Protein AF-A0A1F8QQQ7-F1 (afdb_monomer_lite)

Structure (mmCIF, N/CA/C/O backbone):
data_AF-A0A1F8QQQ7-F1
#
_entry.id   AF-A0A1F8QQQ7-F1
#
loop_
_atom_site.group_PDB
_atom_site.id
_atom_site.type_symbol
_atom_site.label_atom_id
_atom_site.label_alt_id
_atom_site.label_comp_id
_atom_site.label_asym_id
_atom_site.label_entity_id
_atom_site.label_seq_id
_atom_site.pdbx_PDB_ins_code
_atom_site.Cartn_x
_atom_site.Cartn_y
_atom_site.Cartn_z
_atom_site.occupancy
_atom_site.B_iso_or_equiv
_atom_site.auth_seq_id
_atom_site.auth_comp_id
_atom_site.auth_asym_id
_atom_site.auth_atom_id
_atom_site.pdbx_PDB_model_num
ATOM 1 N N . MET A 1 1 ? -22.282 1.965 -15.647 1.00 41.78 1 MET A N 1
ATOM 2 C CA . MET A 1 1 ? -21.011 2.113 -16.386 1.00 41.78 1 MET A CA 1
ATOM 3 C C . MET A 1 1 ? -19.904 2.338 -15.371 1.00 41.78 1 MET A C 1
ATOM 5 O O . MET A 1 1 ? -19.918 3.376 -14.727 1.00 41.78 1 MET A O 1
ATOM 9 N N . ALA A 1 2 ? -19.009 1.372 -15.161 1.00 61.03 2 ALA A N 1
ATOM 10 C CA . ALA A 1 2 ? -17.842 1.599 -14.312 1.00 61.03 2 ALA A CA 1
ATOM 11 C C . ALA A 1 2 ? -16.816 2.382 -15.133 1.00 61.03 2 ALA A C 1
ATOM 13 O O . ALA A 1 2 ? -16.313 1.880 -16.139 1.00 61.03 2 ALA A O 1
ATOM 14 N N . VAL A 1 3 ? -16.566 3.631 -14.752 1.00 64.44 3 VAL A N 1
ATOM 15 C CA . VAL A 1 3 ? -15.465 4.407 -15.319 1.00 64.44 3 VAL A CA 1
ATOM 16 C C . VAL A 1 3 ? -14.183 3.737 -14.831 1.00 64.44 3 VAL A C 1
ATOM 18 O O . VAL A 1 3 ? -13.880 3.781 -13.643 1.00 64.44 3 VAL A O 1
ATOM 21 N N . ARG A 1 4 ? -13.477 3.037 -15.723 1.00 59.06 4 ARG A N 1
ATOM 22 C CA . ARG A 1 4 ? -12.160 2.472 -15.416 1.00 59.06 4 ARG A CA 1
ATOM 23 C C . ARG A 1 4 ? -11.123 3.560 -15.594 1.00 59.06 4 ARG A C 1
ATOM 25 O O . ARG A 1 4 ? -10.838 3.979 -16.715 1.00 59.06 4 ARG A O 1
ATOM 32 N N . PHE A 1 5 ? -10.575 4.020 -14.483 1.00 72.50 5 PHE A N 1
ATOM 33 C CA . PHE A 1 5 ? -9.403 4.873 -14.500 1.00 72.50 5 PHE A CA 1
ATOM 34 C C . PHE A 1 5 ? -8.169 3.973 -14.533 1.00 72.50 5 PHE A C 1
ATOM 36 O O . PHE A 1 5 ? -7.991 3.126 -13.661 1.00 72.50 5 PHE A O 1
ATOM 43 N N . VAL A 1 6 ? -7.314 4.164 -15.540 1.00 77.12 6 VAL A N 1
ATOM 44 C CA . VAL A 1 6 ? -6.085 3.372 -15.745 1.00 77.12 6 VAL A CA 1
ATOM 45 C C . VAL A 1 6 ? -5.197 3.374 -14.494 1.00 77.12 6 VAL A C 1
ATOM 47 O O . VAL A 1 6 ? -4.582 2.362 -14.174 1.00 77.12 6 VAL A O 1
ATOM 50 N N . LEU A 1 7 ? -5.179 4.491 -13.759 1.00 79.94 7 LEU A N 1
ATOM 51 C CA . LEU A 1 7 ? -4.437 4.633 -12.508 1.00 79.94 7 LEU A CA 1
ATOM 52 C C . LEU A 1 7 ? -5.028 3.785 -11.376 1.00 79.94 7 LEU A C 1
ATOM 54 O O . LEU A 1 7 ? -4.278 3.117 -10.677 1.00 79.94 7 LEU A O 1
ATOM 58 N N . SER A 1 8 ? -6.354 3.741 -11.227 1.00 82.50 8 SER A N 1
ATOM 59 C CA . SER A 1 8 ? -7.001 2.914 -10.201 1.00 82.50 8 SER A CA 1
ATOM 60 C C . SER A 1 8 ? -6.766 1.423 -10.448 1.00 82.50 8 SER A C 1
ATOM 62 O O . SER A 1 8 ? -6.397 0.707 -9.522 1.00 82.50 8 SER A O 1
ATOM 64 N N . ASP A 1 9 ? -6.878 0.970 -11.703 1.00 85.75 9 ASP A N 1
ATOM 65 C CA . ASP A 1 9 ? -6.560 -0.416 -12.080 1.00 85.75 9 ASP A CA 1
ATOM 66 C C . ASP A 1 9 ? -5.075 -0.749 -11.830 1.00 85.75 9 ASP A C 1
ATOM 68 O O . ASP A 1 9 ? -4.736 -1.872 -11.452 1.00 85.75 9 ASP A O 1
ATOM 72 N N . TYR A 1 10 ? -4.171 0.211 -12.048 1.00 86.88 10 TYR A N 1
ATOM 73 C CA . TYR A 1 10 ? -2.744 0.033 -11.777 1.00 86.88 10 TYR A CA 1
ATOM 74 C C . TYR A 1 10 ? -2.465 -0.096 -10.276 1.00 86.88 10 TYR A C 1
ATOM 76 O O . TYR A 1 10 ? -1.772 -1.027 -9.862 1.00 86.88 10 TYR A O 1
ATOM 84 N N . VAL A 1 11 ? -3.049 0.790 -9.464 1.00 88.88 11 VAL A N 1
ATOM 85 C CA . VAL A 1 11 ? -2.931 0.758 -8.001 1.00 88.88 11 VAL A CA 1
ATOM 86 C C . VAL A 1 11 ? -3.488 -0.553 -7.450 1.00 88.88 11 VAL A C 1
ATOM 88 O O . VAL A 1 11 ? -2.820 -1.202 -6.652 1.00 88.88 11 VAL A O 1
ATOM 91 N N . GLU A 1 12 ? -4.659 -1.004 -7.908 1.00 89.62 12 GLU A N 1
ATOM 92 C CA . GLU A 1 12 ? -5.222 -2.290 -7.476 1.00 89.62 12 GLU A CA 1
ATOM 93 C C . GLU A 1 12 ? -4.322 -3.479 -7.829 1.00 89.62 12 GLU A C 1
ATOM 95 O O . GLU A 1 12 ? -4.093 -4.348 -6.986 1.00 89.62 12 GLU A O 1
ATOM 100 N N . LYS A 1 13 ? -3.760 -3.511 -9.042 1.00 91.00 13 LYS A N 1
ATOM 101 C CA . LYS A 1 13 ? -2.828 -4.576 -9.441 1.00 91.00 13 LYS A CA 1
ATOM 102 C C . LYS A 1 13 ? -1.546 -4.564 -8.617 1.00 91.00 13 LYS A C 1
ATOM 104 O O . LYS A 1 13 ? -1.086 -5.628 -8.217 1.00 91.00 13 LYS A O 1
ATOM 109 N N . ALA A 1 14 ? -0.977 -3.393 -8.349 1.00 91.06 14 ALA A N 1
ATOM 110 C CA . ALA A 1 14 ? 0.214 -3.272 -7.514 1.00 91.06 14 ALA A CA 1
ATOM 111 C C . ALA A 1 14 ? -0.072 -3.687 -6.059 1.00 91.06 14 ALA A C 1
ATOM 113 O O . ALA A 1 14 ? 0.708 -4.436 -5.471 1.00 91.06 14 ALA A O 1
ATOM 114 N N . MET A 1 15 ? -1.225 -3.292 -5.511 1.00 92.44 15 MET A N 1
ATOM 115 C CA . MET A 1 15 ? -1.675 -3.711 -4.179 1.00 92.44 15 MET A CA 1
ATOM 116 C C . MET A 1 15 ? -1.924 -5.222 -4.088 1.00 92.44 15 MET A C 1
ATOM 118 O O . MET A 1 15 ? -1.652 -5.815 -3.050 1.00 92.44 15 MET A O 1
ATOM 122 N N . ALA A 1 16 ? -2.342 -5.888 -5.170 1.00 92.44 16 ALA A N 1
ATOM 123 C CA . AL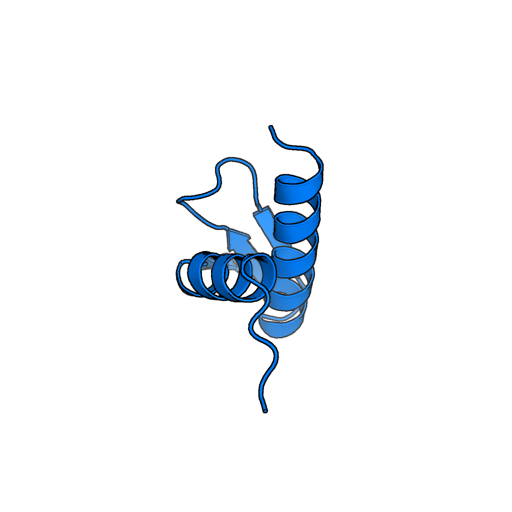A A 1 16 ? -2.453 -7.351 -5.200 1.00 92.44 16 ALA A CA 1
ATOM 124 C C . ALA A 1 16 ? -1.097 -8.074 -5.038 1.00 92.44 16 ALA A C 1
ATOM 126 O O . ALA A 1 16 ? -1.062 -9.255 -4.697 1.00 92.44 16 ALA A O 1
ATOM 127 N N . HIS A 1 17 ? 0.018 -7.373 -5.266 1.00 92.56 17 HIS A N 1
ATOM 128 C CA . HIS A 1 17 ? 1.376 -7.860 -5.017 1.00 92.56 17 HIS A CA 1
ATOM 129 C C . HIS A 1 17 ? 1.942 -7.412 -3.660 1.00 92.56 17 HIS A C 1
ATOM 131 O O . HIS A 1 17 ? 3.120 -7.663 -3.384 1.00 92.56 17 HIS A O 1
ATOM 137 N N . ALA A 1 18 ? 1.141 -6.750 -2.819 1.00 94.19 18 ALA A N 1
ATOM 138 C CA . ALA A 1 18 ? 1.556 -6.354 -1.484 1.00 94.19 18 ALA A CA 1
ATOM 139 C C . ALA A 1 18 ? 1.838 -7.584 -0.612 1.00 94.19 18 ALA A C 1
ATOM 141 O O . ALA A 1 18 ? 1.075 -8.551 -0.576 1.00 94.19 18 ALA A O 1
ATOM 142 N N . LEU A 1 19 ? 2.952 -7.526 0.108 1.00 93.94 19 LEU A N 1
ATOM 143 C CA . LEU A 1 19 ? 3.327 -8.493 1.125 1.00 93.94 19 LEU A CA 1
ATOM 144 C C . LEU A 1 19 ? 3.196 -7.834 2.487 1.00 93.94 19 LEU A C 1
ATOM 146 O O . LEU A 1 19 ? 3.659 -6.707 2.670 1.00 93.94 19 LEU A O 1
ATOM 150 N N . TYR A 1 20 ? 2.592 -8.561 3.422 1.00 94.31 20 TYR A N 1
ATOM 151 C CA . TYR A 1 20 ? 2.404 -8.118 4.793 1.00 94.31 20 TYR A CA 1
ATOM 152 C C . TYR A 1 20 ? 3.133 -9.055 5.745 1.00 94.31 20 TYR A C 1
ATOM 154 O O . TYR A 1 20 ? 2.844 -10.250 5.786 1.00 94.31 20 TYR A O 1
ATOM 162 N N . ASP A 1 21 ? 4.034 -8.489 6.534 1.00 93.81 21 ASP A N 1
ATOM 163 C CA . ASP A 1 21 ? 4.765 -9.177 7.585 1.00 93.81 21 ASP A CA 1
ATOM 164 C C . ASP A 1 21 ? 4.271 -8.675 8.944 1.00 93.81 21 ASP A C 1
ATOM 166 O O . ASP A 1 21 ? 4.164 -7.470 9.185 1.00 93.81 21 ASP A O 1
ATOM 170 N N . LYS A 1 22 ? 3.946 -9.601 9.849 1.00 93.38 22 LYS A N 1
ATOM 171 C CA . LYS A 1 22 ? 3.599 -9.252 11.228 1.00 93.38 22 LYS A CA 1
ATOM 172 C C . LYS A 1 22 ? 4.883 -9.119 12.044 1.00 93.38 22 LYS A C 1
ATOM 174 O O . LYS A 1 22 ? 5.670 -10.060 12.110 1.00 93.38 22 LYS A O 1
ATOM 179 N N . LEU A 1 23 ? 5.066 -7.962 12.664 1.00 92.19 23 LEU A N 1
ATOM 180 C CA . LEU A 1 23 ? 6.230 -7.625 13.473 1.00 92.19 23 LEU A CA 1
ATOM 181 C C . LEU A 1 23 ? 6.064 -8.117 14.922 1.00 92.19 23 LEU A C 1
ATOM 183 O O . LEU A 1 23 ? 4.954 -8.385 15.396 1.00 92.19 23 LEU A O 1
ATOM 187 N N . GLU A 1 24 ? 7.188 -8.243 15.631 1.00 89.50 24 GLU A N 1
ATOM 188 C CA . GLU A 1 24 ? 7.239 -8.728 17.021 1.00 89.50 24 GLU A CA 1
ATOM 189 C C . GLU A 1 24 ? 6.566 -7.768 18.014 1.00 89.50 24 GLU A C 1
ATOM 191 O O . GLU A 1 24 ? 6.059 -8.196 19.049 1.00 89.50 24 GLU A O 1
ATOM 196 N N . ASP A 1 25 ? 6.497 -6.481 17.672 1.00 87.69 25 ASP A N 1
ATOM 197 C CA . ASP A 1 25 ? 5.810 -5.433 18.435 1.00 87.69 25 ASP A CA 1
ATOM 198 C C . ASP A 1 25 ? 4.274 -5.474 18.287 1.00 87.69 25 ASP A C 1
ATOM 200 O O . ASP A 1 25 ? 3.557 -4.690 18.912 1.00 87.69 25 ASP A O 1
ATOM 204 N N . GLY A 1 26 ? 3.754 -6.405 17.481 1.00 89.25 26 GLY A N 1
ATOM 205 C CA . GLY A 1 26 ? 2.329 -6.565 17.211 1.00 89.25 26 GLY A CA 1
ATOM 206 C C . GLY A 1 26 ? 1.802 -5.690 16.074 1.00 89.25 26 GLY A C 1
ATOM 207 O O . GLY A 1 26 ? 0.602 -5.749 15.793 1.00 89.25 26 GLY A O 1
ATOM 208 N N . THR A 1 27 ? 2.664 -4.922 15.407 1.00 93.19 27 THR A N 1
ATOM 209 C CA . THR A 1 27 ? 2.307 -4.152 14.212 1.00 93.19 27 THR A CA 1
ATOM 210 C C . THR A 1 27 ? 2.468 -4.981 12.933 1.00 93.19 27 THR A C 1
ATOM 212 O O . THR A 1 27 ? 2.904 -6.135 12.945 1.00 93.19 27 THR A O 1
ATOM 215 N N . PHE A 1 28 ? 2.052 -4.409 11.809 1.00 95.38 28 PHE A N 1
ATOM 216 C CA . PHE A 1 28 ? 2.141 -4.990 10.477 1.00 95.38 28 PHE A CA 1
ATOM 217 C C . PHE A 1 28 ? 2.989 -4.083 9.594 1.00 95.38 28 PHE A C 1
ATOM 219 O O . PHE A 1 28 ? 2.761 -2.873 9.553 1.00 95.38 28 PHE A O 1
ATOM 226 N N . ALA A 1 29 ? 3.934 -4.677 8.876 1.00 94.50 29 ALA A N 1
ATOM 227 C CA . ALA A 1 29 ? 4.706 -4.041 7.823 1.00 94.50 29 ALA A CA 1
ATOM 228 C C . ALA A 1 29 ? 4.172 -4.498 6.466 1.00 94.50 29 ALA A C 1
ATOM 230 O O . ALA A 1 29 ? 4.074 -5.694 6.211 1.00 94.50 29 ALA A O 1
ATOM 231 N N . GLY A 1 30 ? 3.840 -3.555 5.597 1.00 95.06 30 GLY A N 1
ATOM 232 C CA . GLY A 1 30 ? 3.366 -3.784 4.240 1.00 95.06 30 GLY A CA 1
ATOM 233 C C . GLY A 1 30 ? 4.399 -3.277 3.247 1.00 95.06 30 GLY A C 1
ATOM 234 O O . GLY A 1 30 ? 4.949 -2.192 3.424 1.00 95.06 30 GLY A O 1
ATOM 235 N N . ARG A 1 31 ? 4.681 -4.043 2.197 1.00 94.62 31 ARG A N 1
ATOM 236 C CA . ARG A 1 31 ? 5.617 -3.644 1.135 1.00 94.62 31 ARG A CA 1
ATOM 237 C C . ARG A 1 31 ? 5.188 -4.195 -0.209 1.00 94.62 31 ARG A C 1
ATOM 239 O O . ARG A 1 31 ? 4.637 -5.290 -0.281 1.00 94.62 31 ARG A O 1
ATOM 246 N N . ILE A 1 32 ? 5.518 -3.482 -1.280 1.00 93.44 32 ILE A N 1
ATOM 247 C CA . ILE A 1 32 ? 5.248 -3.930 -2.650 1.00 93.44 32 ILE A CA 1
ATOM 248 C C . ILE A 1 32 ? 6.591 -4.223 -3.328 1.00 93.44 32 ILE A C 1
ATOM 250 O O . ILE A 1 32 ? 7.303 -3.291 -3.691 1.00 93.44 32 ILE A O 1
ATOM 254 N N . PRO A 1 33 ? 6.984 -5.497 -3.524 1.00 89.31 33 PRO A N 1
ATOM 255 C CA . PRO A 1 33 ? 8.293 -5.842 -4.091 1.00 89.31 33 PRO A CA 1
ATOM 256 C C . PRO A 1 33 ? 8.564 -5.237 -5.474 1.00 89.31 33 PRO A C 1
ATOM 258 O O . PRO A 1 33 ? 9.717 -4.993 -5.825 1.00 89.31 33 PRO A O 1
ATOM 261 N N . GLN A 1 34 ? 7.506 -5.007 -6.255 1.00 86.69 34 GLN A N 1
ATOM 262 C CA . GLN A 1 34 ? 7.587 -4.395 -7.581 1.00 86.69 34 GLN A CA 1
ATOM 263 C C . GLN A 1 34 ? 7.839 -2.880 -7.520 1.00 86.69 34 GLN A C 1
ATOM 265 O O . GLN A 1 34 ? 8.487 -2.342 -8.414 1.00 86.69 34 GLN A O 1
ATOM 270 N N . CYS A 1 35 ? 7.388 -2.207 -6.457 1.00 88.25 35 CYS A N 1
ATOM 271 C CA . CYS A 1 35 ? 7.535 -0.767 -6.255 1.00 88.25 35 CYS A CA 1
ATOM 272 C C . CYS A 1 35 ? 8.592 -0.517 -5.172 1.00 88.25 35 CYS A C 1
ATOM 274 O O . CYS A 1 35 ? 8.298 -0.428 -3.978 1.00 88.25 35 CYS A O 1
ATOM 276 N N . LYS A 1 36 ? 9.862 -0.458 -5.587 1.00 85.00 36 LYS A N 1
ATOM 277 C CA . LYS A 1 36 ? 10.989 -0.289 -4.660 1.00 85.00 36 LYS A CA 1
ATOM 278 C C . LYS A 1 36 ? 10.858 1.028 -3.891 1.00 85.00 36 LYS A C 1
ATOM 280 O O . LYS A 1 36 ? 10.768 2.089 -4.491 1.00 85.00 36 LYS A O 1
ATOM 285 N N . GLY A 1 37 ? 10.902 0.938 -2.564 1.00 86.81 37 GLY A N 1
ATOM 286 C CA . GLY A 1 37 ? 10.754 2.087 -1.666 1.00 86.81 37 GLY A CA 1
ATOM 287 C C . GLY A 1 37 ? 9.334 2.289 -1.134 1.00 86.81 37 GLY A C 1
ATOM 288 O O . GLY A 1 37 ? 9.174 3.020 -0.164 1.00 86.81 37 GLY A O 1
ATOM 289 N N . VAL A 1 38 ? 8.327 1.598 -1.683 1.00 92.06 38 VAL A N 1
ATOM 290 C CA . VAL A 1 38 ? 6.953 1.642 -1.164 1.00 92.06 38 VAL A CA 1
ATOM 291 C C . VAL A 1 38 ? 6.814 0.662 -0.001 1.00 92.06 38 VAL A C 1
ATOM 293 O O . VAL A 1 38 ? 6.754 -0.560 -0.189 1.00 92.06 38 VAL A O 1
ATOM 296 N N . VAL A 1 39 ? 6.789 1.215 1.210 1.00 93.38 39 VAL A N 1
ATOM 297 C CA . VAL A 1 39 ? 6.637 0.485 2.472 1.00 93.38 39 VAL A CA 1
ATOM 298 C C . VAL A 1 39 ? 5.709 1.277 3.385 1.00 93.38 39 VAL A C 1
ATOM 300 O O . VAL A 1 39 ? 5.821 2.497 3.460 1.00 93.38 39 VAL A O 1
ATOM 303 N N . ALA A 1 40 ? 4.831 0.586 4.103 1.00 95.25 40 ALA A N 1
ATOM 304 C CA . ALA A 1 40 ? 3.947 1.177 5.097 1.00 95.25 40 ALA A CA 1
ATOM 305 C C . ALA A 1 40 ? 3.878 0.314 6.356 1.00 95.25 40 ALA A C 1
ATOM 307 O O . ALA A 1 40 ? 4.154 -0.885 6.325 1.00 95.25 40 ALA A O 1
ATOM 308 N N . PHE A 1 41 ? 3.472 0.920 7.467 1.00 94.50 41 PHE 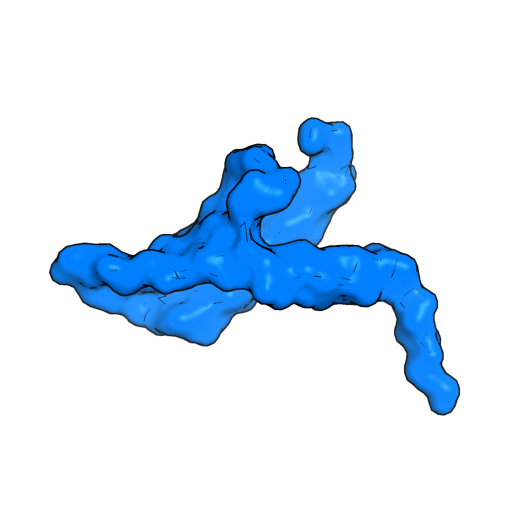A N 1
ATOM 309 C CA . PHE A 1 41 ? 3.335 0.243 8.752 1.00 94.50 41 PHE A CA 1
ATOM 310 C C . PHE A 1 41 ? 1.982 0.568 9.371 1.00 94.50 41 PHE A C 1
ATOM 312 O O . PHE A 1 41 ? 1.480 1.683 9.246 1.00 94.50 41 PHE A O 1
ATOM 319 N N . GLY A 1 42 ? 1.382 -0.398 10.058 1.00 94.00 42 GLY A N 1
ATOM 320 C CA . GLY A 1 42 ? 0.084 -0.207 10.690 1.00 94.00 42 GLY A CA 1
ATOM 321 C C . GLY A 1 42 ? -0.119 -1.106 11.896 1.00 94.00 42 GLY A C 1
ATOM 322 O O . GLY A 1 42 ? 0.387 -2.216 11.969 1.00 94.00 42 GLY A O 1
ATOM 323 N N . ILE A 1 43 ? -0.915 -0.634 12.850 1.00 93.19 43 ILE A N 1
ATOM 324 C CA . ILE A 1 43 ? -1.255 -1.392 14.068 1.00 93.19 43 ILE A CA 1
ATOM 325 C C . ILE A 1 43 ? -2.142 -2.607 13.730 1.00 93.19 43 ILE A C 1
ATOM 327 O O . ILE A 1 43 ? -2.170 -3.602 14.444 1.00 93.19 43 ILE A O 1
ATOM 331 N N . THR A 1 44 ? -2.879 -2.535 12.622 1.00 93.50 44 THR A N 1
ATOM 332 C CA . THR A 1 44 ? -3.704 -3.624 12.096 1.00 93.50 44 THR A CA 1
ATOM 333 C C . THR A 1 44 ? -3.410 -3.817 10.616 1.00 93.50 44 THR A C 1
ATOM 335 O O . THR A 1 44 ? -3.005 -2.871 9.940 1.00 93.50 44 THR A O 1
ATOM 338 N N . LEU A 1 45 ? -3.674 -5.022 10.100 1.00 91.50 45 LEU A N 1
ATOM 339 C CA . LEU A 1 45 ? -3.501 -5.337 8.681 1.00 91.50 45 LEU A CA 1
ATOM 340 C C . LEU A 1 45 ? -4.229 -4.330 7.780 1.00 91.50 45 LEU A C 1
ATOM 342 O O . LEU A 1 45 ? -3.641 -3.804 6.847 1.00 91.50 45 LEU A O 1
ATOM 346 N N . ARG A 1 46 ? -5.478 -3.990 8.122 1.00 92.69 46 ARG A N 1
ATOM 347 C CA . ARG A 1 46 ? -6.290 -3.046 7.346 1.00 92.69 46 ARG A CA 1
ATOM 348 C C . AR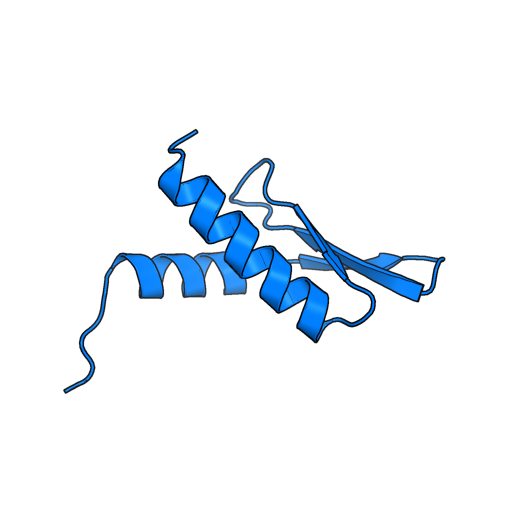G A 1 46 ? -5.716 -1.630 7.336 1.00 92.69 46 ARG A C 1
ATOM 350 O O . ARG A 1 46 ? -5.636 -1.028 6.278 1.00 92.69 46 ARG A O 1
ATOM 357 N N . LYS A 1 47 ? -5.254 -1.120 8.487 1.00 94.31 47 LYS A N 1
ATOM 358 C CA . LYS A 1 47 ? -4.566 0.181 8.525 1.00 94.31 47 LYS A CA 1
ATOM 359 C C . LYS A 1 47 ? -3.280 0.161 7.704 1.00 94.31 47 LYS A C 1
ATOM 361 O O . LYS A 1 47 ? -2.992 1.124 7.014 1.00 94.31 47 LYS A O 1
ATOM 366 N N . CYS A 1 48 ? -2.515 -0.925 7.790 1.00 95.06 48 CYS A N 1
ATOM 367 C CA . CYS A 1 48 ? -1.293 -1.083 7.010 1.00 95.06 48 CYS A CA 1
ATOM 368 C C . CYS A 1 48 ? -1.592 -1.095 5.502 1.00 95.06 48 CYS A C 1
ATOM 370 O O . CYS A 1 48 ? -0.871 -0.468 4.737 1.00 95.06 48 CYS A O 1
ATOM 372 N N . GLU A 1 49 ? -2.672 -1.752 5.077 1.00 94.25 49 GLU A N 1
ATOM 373 C CA . GLU A 1 49 ? -3.135 -1.757 3.688 1.00 94.25 49 GLU A CA 1
ATOM 374 C C . GLU A 1 49 ? -3.582 -0.371 3.203 1.00 94.25 49 GLU A C 1
ATOM 376 O O . GLU A 1 49 ? -3.174 0.044 2.116 1.00 94.25 49 GLU A O 1
ATOM 381 N N . ASP A 1 50 ? -4.357 0.358 4.010 1.00 94.31 50 ASP A N 1
ATOM 382 C CA . ASP A 1 50 ? -4.804 1.718 3.686 1.00 94.31 50 ASP A CA 1
ATOM 383 C C . ASP A 1 50 ? -3.603 2.679 3.529 1.00 94.31 50 ASP A C 1
ATOM 385 O O . ASP A 1 50 ? -3.503 3.399 2.533 1.00 94.31 50 ASP A O 1
ATOM 389 N N . GLU A 1 51 ? -2.639 2.634 4.457 1.00 94.88 51 GLU A N 1
ATOM 390 C CA . GLU A 1 51 ? -1.402 3.433 4.395 1.00 94.88 51 GLU A CA 1
ATOM 391 C C . GLU A 1 51 ? -0.505 3.032 3.213 1.00 94.88 51 GLU A C 1
ATOM 393 O O . GLU A 1 51 ? 0.089 3.888 2.551 1.00 94.88 51 GLU A O 1
ATOM 398 N N . LEU A 1 52 ? -0.419 1.732 2.905 1.00 94.75 52 LEU A N 1
ATOM 399 C CA . LEU A 1 52 ? 0.365 1.233 1.773 1.00 94.75 52 LEU A CA 1
ATOM 400 C C . LEU A 1 52 ? -0.202 1.731 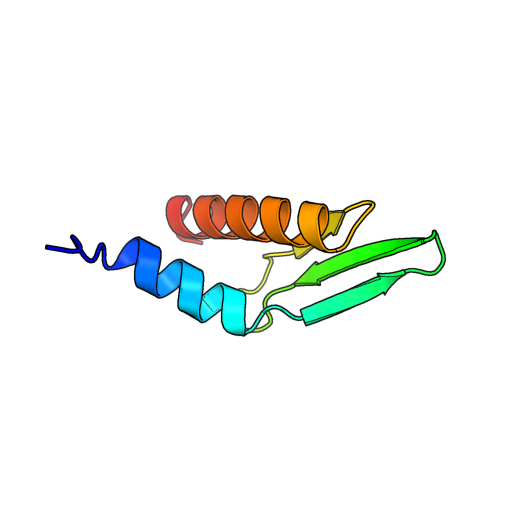0.445 1.00 94.75 52 LEU A C 1
ATOM 402 O O . LEU A 1 52 ? 0.565 2.116 -0.438 1.00 94.75 52 LEU A O 1
ATOM 406 N N . ARG A 1 53 ? -1.533 1.770 0.321 1.00 93.75 53 ARG A N 1
ATOM 407 C CA . ARG A 1 53 ? -2.210 2.343 -0.844 1.00 93.75 53 ARG A CA 1
ATOM 408 C C . ARG A 1 53 ? -1.904 3.831 -0.988 1.00 93.75 53 ARG A C 1
ATOM 410 O O . ARG A 1 53 ? -1.517 4.240 -2.078 1.00 93.75 53 ARG A O 1
ATOM 417 N N . SER A 1 54 ? -2.018 4.613 0.088 1.00 93.06 54 SER A N 1
ATOM 418 C CA . SER A 1 54 ? -1.694 6.049 0.048 1.00 93.06 54 SER A CA 1
ATOM 419 C C . SER A 1 54 ? -0.240 6.278 -0.362 1.00 93.06 54 SER A C 1
ATOM 421 O O . SER A 1 54 ? 0.043 7.070 -1.255 1.00 93.06 54 SER A O 1
ATOM 423 N N . THR A 1 55 ? 0.683 5.516 0.230 1.00 93.00 55 THR A N 1
ATOM 424 C CA . THR A 1 55 ? 2.117 5.610 -0.078 1.00 93.00 55 THR A CA 1
ATOM 425 C C . THR A 1 55 ? 2.407 5.246 -1.535 1.00 93.00 55 THR A C 1
ATOM 427 O O . THR A 1 55 ? 3.256 5.863 -2.175 1.00 93.00 55 THR A O 1
ATOM 430 N N . LEU A 1 56 ? 1.709 4.246 -2.081 1.00 91.50 56 LEU A N 1
ATOM 431 C CA . LEU A 1 56 ? 1.823 3.868 -3.487 1.00 91.50 56 LEU A CA 1
ATOM 432 C C . LEU A 1 56 ? 1.300 4.971 -4.418 1.00 91.50 56 LEU A C 1
ATOM 434 O O . LEU A 1 56 ? 1.930 5.251 -5.436 1.00 91.50 56 LEU A O 1
ATOM 438 N N . 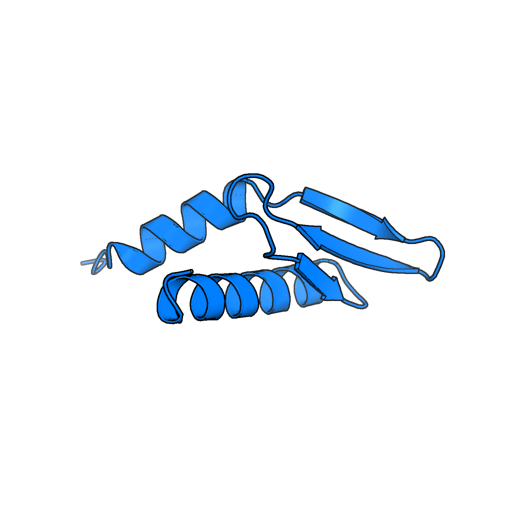GLU A 1 57 ? 0.163 5.583 -4.091 1.00 91.06 57 GLU A N 1
ATOM 439 C CA . GLU A 1 57 ? -0.403 6.690 -4.867 1.00 91.06 57 GLU A CA 1
ATOM 440 C C . GLU A 1 57 ? 0.546 7.897 -4.885 1.00 91.06 57 GLU A C 1
ATOM 442 O O . GLU A 1 57 ? 0.831 8.429 -5.961 1.00 91.06 57 GLU A O 1
ATOM 447 N N . ASP A 1 58 ? 1.125 8.249 -3.734 1.00 89.69 58 ASP A N 1
ATOM 448 C CA . ASP A 1 58 ? 2.141 9.301 -3.628 1.00 89.69 58 ASP A CA 1
ATOM 449 C C . ASP A 1 58 ? 3.409 8.951 -4.417 1.00 89.69 58 ASP A C 1
ATOM 451 O O . ASP A 1 58 ? 3.955 9.790 -5.134 1.00 89.69 58 ASP A O 1
ATOM 455 N N . TRP A 1 59 ? 3.865 7.697 -4.350 1.00 90.38 59 TRP A N 1
ATOM 456 C CA . TRP A 1 59 ? 5.022 7.224 -5.113 1.00 90.38 59 TRP A CA 1
ATOM 457 C C . TRP A 1 59 ? 4.806 7.357 -6.629 1.00 90.38 59 TRP A C 1
ATOM 459 O O . TRP A 1 59 ? 5.692 7.834 -7.342 1.00 90.38 59 TRP A O 1
ATOM 469 N N . ILE A 1 60 ? 3.609 7.012 -7.118 1.00 87.12 60 ILE A N 1
ATOM 470 C CA . ILE A 1 60 ? 3.226 7.186 -8.529 1.00 87.12 60 ILE A CA 1
ATOM 471 C C . ILE A 1 60 ? 3.176 8.673 -8.901 1.00 87.12 60 ILE A C 1
ATOM 473 O O . ILE A 1 60 ? 3.638 9.042 -9.982 1.00 87.12 60 ILE A O 1
ATOM 477 N N . LEU A 1 61 ? 2.632 9.526 -8.025 1.00 86.56 61 LEU A N 1
ATOM 478 C CA . LEU A 1 61 ? 2.537 10.971 -8.251 1.00 86.56 61 LEU A CA 1
ATOM 479 C C . LEU A 1 61 ? 3.922 11.629 -8.347 1.00 86.56 61 LEU A C 1
ATOM 481 O O . LEU A 1 61 ? 4.124 12.531 -9.161 1.00 86.56 61 LEU A O 1
ATOM 485 N N . LEU A 1 62 ? 4.870 11.178 -7.522 1.00 84.38 62 LEU A N 1
ATOM 486 C CA . LEU A 1 62 ? 6.237 11.699 -7.488 1.00 84.38 62 LEU A CA 1
ATOM 487 C C . LEU A 1 62 ? 7.099 11.200 -8.662 1.00 84.38 62 LEU A C 1
ATOM 489 O O . LEU A 1 62 ? 8.071 11.869 -9.008 1.00 84.38 62 LEU A O 1
ATOM 493 N N . GLY A 1 63 ? 6.734 10.082 -9.303 1.00 69.94 63 GLY A N 1
ATOM 494 C CA . GLY A 1 63 ? 7.343 9.611 -10.555 1.00 69.94 63 GLY A CA 1
ATOM 495 C C . GLY A 1 63 ? 8.816 9.189 -10.453 1.00 69.94 63 GLY A C 1
ATOM 496 O O . GLY A 1 63 ? 9.553 9.353 -11.426 1.00 69.94 63 GLY A O 1
ATOM 497 N N . LEU A 1 64 ? 9.243 8.697 -9.284 1.00 52.56 64 LEU A N 1
ATOM 498 C CA . LEU A 1 64 ? 10.629 8.310 -8.970 1.00 52.56 64 LEU A CA 1
ATOM 499 C C . LEU A 1 64 ? 11.007 6.896 -9.432 1.00 52.56 64 LEU A C 1
ATOM 501 O O . LEU A 1 64 ? 10.203 5.958 -9.240 1.00 52.56 64 LEU A O 1
#

Foldseek 3Di:
DDPDDPVVVVLVVQLVQWDWDQDPVQKIKIDRPVQPPQIAIGNDPVRRSVRSSVSVVVSVVVVD

Radius of gyration: 12.43 Å; chains: 1; bounding box: 32×21×35 Å

Sequence (64 aa):
MAVRFVLSDYVEKAMAHALYDKLEDGTFAGRIPQCKGVVAFGITLRKCEDELRSTLEDWILLGL

Secondary structure (DSSP, 8-state):
-----HHHHHHHHHHTT-EEEE-TTS-EEEE-TTSTT-EEEESSHHHHHHHHHHHHHHHHHHT-

pLDDT: mean 87.66, std 10.82, range [41.78, 95.38]

=== Feature glossary ===
Legend for the data blocks above and below:

— What the protein is —

The amino-acid sequence is the protein's primary structure: the linear order of residues from the N-terminus to the C-terminus, written in one-letter code. Everything else here — the 3D coordinates, the secondary structure, the domain annotations — is ultimately a consequence of this string.

Functional annotations link the protein to curated databases. InterPro entries identify conserved domains and families by matching the sequence against member-database signatures (Pfam, PROSITE, CDD, …). Gene Ontology (GO) terms describe molecular function, biological process, and cellular component in a controlled vocabulary. CATH places the structure in a hierarchical fold classification (Class/Architecture/Topology/Homologous-superfamily). The organism is the source species.

— Where its atoms are —

Atomic coordinates in PDBx/mmCIF format — the same representation the Protein Data Bank distributes. Each line of the _atom_site loop places one backbone atom in Cartesian space (units: ångströms, origin: arbitrary).

The six renders are orthographic views along the three Cartesian axes in both directions. Representation (cartoon, sticks, or surface) and color scheme (sequence-rainbow or by-chain) vary across proteins so the training set covers all the common visualization conventions.

— Local backbone conformation —

Eight-state secondary structure (DSSP): H is the canonical α-helix, G the tighter 3₁₀-helix, I the wider π-helix; E/B are β-structure, T and S are turns and bends, and '-' is everything else. DSSP derives these from the pattern of main-chain N–H···O=C hydrogen bonds, not from the sequence.

Three-state secondary structure (P-SEA) collapses the eight DSSP classes into helix (a), strand (b), and coil (c). P-SEA assigns these from Cα geometry alone — distances and angles — without requiring backbone oxygens, so it works on any Cα trace.

φ (phi) and ψ (psi) are the two rotatable backbone dihedrals per residue: φ is the C(i-1)–N–Cα–C torsion, ψ is the N–Cα–C–N(i+1) torsion, both in degrees on (−180°, 180°]. α-helical residues cluster near (−60°, −45°); β-strand residues near (−120°, +130°). A Ramachandran plot is simply a scatter of (φ, ψ) for every residue.

— Global shape and packing —

The geometric summary reports three shape descriptors. Rg (radius of gyration) measures how spread out the Cα atoms are about their centre of mass; compact globular proteins have small Rg, elongated or unfolded ones large. Cα contacts (<8 Å, |i−j|>4) count long-range residue pairs in spatial proximity — high for tightly packed folds, near zero for rods or random coil. The bounding-box extents give the protein's footprint along x, y, z in Å.

SASA measures how much of the protein is reachable by solvent. It is computed by rolling a water-sized probe over the atomic surface and summing the exposed area (Å²). Per-residue SASA distinguishes core (buried, low SASA) from surface (exposed, high SASA) residues; total SASA is a whole-molecule size measure.

Plot images: a contact map (which residues are close in 3D, as an N×N binary image), a Ramachandran scatter (backbone torsion angles, revealing secondary-structure composition at a glance), and — for AlphaFold structures — a PAE heatmap (pairwise prediction confidence).

— Structural neighborhood —

A 3Di character summarizes, for each residue, the relative orientation of the Cα frame of its nearest spatial neighbor. Because it encodes fold topology rather than chemistry, 3Di alignments detect remote structural similarity that sequence alignment misses.

The Foldseek neighbor list gives the closest experimentally determined structures in the PDB, ranked by structural alignment. TM-score near 1 means near-identical fold; near 0.3 means only rough topology match. This is how one finds what a novel AlphaFold prediction most resembles in the solved-structure universe.

— Confidence and disorder —

For AlphaFold models, the B-factor field carries pLDDT — the model's own estimate of local accuracy on a 0–100 scale. Regions with pLDDT<50 should be treated as essentially unmodeled; they often correspond to intrinsically disordered segments.

Crystallographic B-factors measure how much each atom's electron density is smeared out, in Å². They rise in mobile loops and surface residues and fall in the buried interior. In AlphaFold models this column is repurposed to hold pLDDT instead.

Predicted Aligned Error (PAE) is an AlphaFold con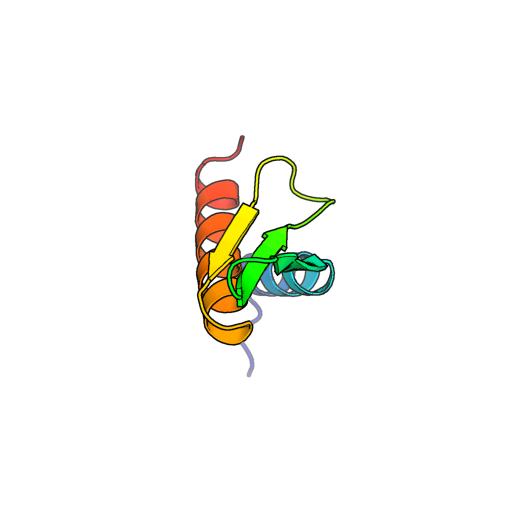fidence matrix: entry (i, j) is the expected error in the position of residue j, in ångströms, when the prediction is superimposed on the true structure at residue i. Low PAE within a block of residues means that block is internally rigid and well-predicted; high PAE between two blocks means their relative placement is uncertain even if each block individually is confident.